Protein AF-A0AAD3NC15-F1 (afdb_monomer_lite)

Foldseek 3Di:
DVVVVVVVVVVVVVVVVPPDPPCPVPPPPVVVVVVVVVCVVPPDPDPVVVVVVLVVVLVVLLVVLVVVLVVCCVPVHDVSQVVDVVSVVSVVLSVLSVVLVVVVVVDDDPVNVVNVVSSVVSVLVVPVVSVVVVVVVVVVVVVVVVVVVVVVVVVVVVD

Sequence (159 aa):
MLHEADERRSHLEERKTGGEKEDWTGLGPQSGRLLGIVESEIRPAGPEELTNVLEICNIVFTSMFTLEMILKLTAFGFFEYLRNPYNIFDGIIVIISVCEIIGQADGGLSVLRTFRLLRVIKLVRFMPALRRQLVVLMKTMDNVATFCMLLMLFIFIFR

Secondary structure (DSSP, 8-state):
-HHHHHHHHHHHHHHHHTS----TTS--TTHHHHHHHHHHHS--S-HHHHHHHHHHHHHHHHHHHHHHHHHHHHHH-HHHHHH-HHHHHHHHHHHHHHHHHHHGGG---THHHHHHHHHHHHHHHHSHHHHHHHHHHHHHHHHHHHHHHHHHHHHHH--

pLDDT: mean 72.93, std 11.66, range [42.28, 95.62]

Radius of gyration: 31.78 Å; chains: 1; bounding box: 89×33×76 Å

Organism: Lates japonicus (NCBI:txid270547)

Structure (mmCIF, N/CA/C/O backbo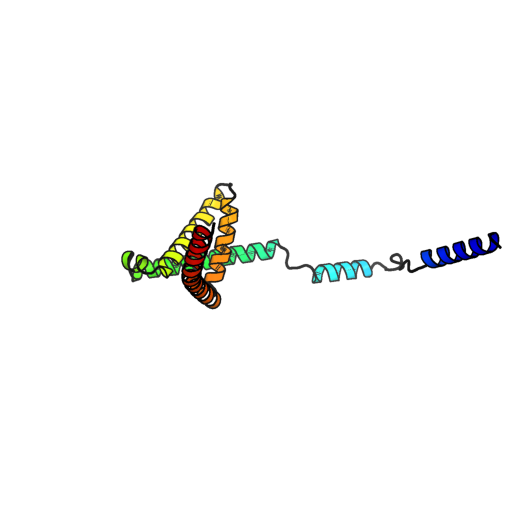ne):
data_AF-A0AAD3NC15-F1
#
_entry.id   AF-A0AAD3NC15-F1
#
loop_
_atom_site.group_PDB
_atom_site.id
_atom_site.type_symbol
_atom_site.label_atom_id
_atom_site.label_alt_id
_atom_site.label_comp_id
_atom_site.label_asym_id
_atom_site.label_entity_id
_atom_site.label_seq_id
_atom_site.pdbx_PDB_ins_code
_atom_site.Cartn_x
_atom_site.Cartn_y
_atom_site.Cartn_z
_atom_site.occupancy
_atom_site.B_iso_or_equiv
_atom_site.auth_seq_id
_atom_site.auth_comp_id
_atom_site.auth_asym_id
_atom_site.auth_atom_id
_atom_site.pdbx_PDB_model_num
ATOM 1 N N . MET A 1 1 ? 66.324 -2.811 -46.975 1.00 57.44 1 MET A N 1
ATOM 2 C CA . MET A 1 1 ? 65.797 -3.502 -45.774 1.00 57.44 1 MET A CA 1
ATOM 3 C C . MET A 1 1 ? 64.571 -2.814 -45.172 1.00 57.44 1 MET A C 1
ATOM 5 O O . MET A 1 1 ? 63.631 -3.525 -44.861 1.00 57.44 1 MET A O 1
ATOM 9 N N . LEU A 1 2 ? 64.512 -1.476 -45.057 1.00 57.31 2 LEU A N 1
ATOM 10 C CA . LEU A 1 2 ? 63.287 -0.776 -44.609 1.00 57.31 2 LEU A CA 1
ATOM 11 C C . LEU A 1 2 ? 62.156 -0.756 -45.657 1.00 57.31 2 LEU A C 1
ATOM 13 O O . LEU A 1 2 ? 60.992 -0.744 -45.286 1.00 57.31 2 LEU A O 1
ATOM 17 N N . HIS A 1 3 ? 62.492 -0.828 -46.948 1.00 57.44 3 HIS A N 1
ATOM 18 C CA . HIS A 1 3 ? 61.508 -0.821 -48.040 1.00 57.44 3 HIS A CA 1
ATOM 19 C C . HIS A 1 3 ? 60.729 -2.147 -48.179 1.00 57.44 3 HIS A C 1
ATOM 21 O O . HIS A 1 3 ? 59.593 -2.160 -48.623 1.00 57.44 3 HIS A O 1
ATOM 27 N N . GLU A 1 4 ? 61.316 -3.265 -47.742 1.00 65.50 4 GLU A N 1
ATOM 28 C CA . GLU A 1 4 ? 60.721 -4.608 -47.876 1.00 65.50 4 GLU A CA 1
ATOM 29 C C . GLU A 1 4 ? 59.841 -4.988 -46.669 1.00 65.50 4 GLU A C 1
ATOM 31 O O . GLU A 1 4 ? 59.011 -5.895 -46.729 1.00 65.50 4 GLU A O 1
ATOM 36 N N . ALA A 1 5 ? 60.011 -4.274 -45.551 1.00 63.84 5 ALA A N 1
ATOM 37 C CA . ALA A 1 5 ? 59.185 -4.424 -44.357 1.00 63.84 5 ALA A CA 1
ATOM 38 C C . ALA A 1 5 ? 57.847 -3.672 -44.474 1.00 63.84 5 ALA A C 1
ATOM 40 O O . ALA A 1 5 ? 56.866 -4.091 -43.860 1.00 63.84 5 ALA A O 1
ATOM 41 N N . ASP A 1 6 ? 57.808 -2.595 -45.261 1.00 63.91 6 ASP A N 1
ATOM 42 C CA . ASP A 1 6 ? 56.609 -1.783 -45.482 1.00 63.91 6 ASP A CA 1
ATOM 43 C C . ASP A 1 6 ? 55.634 -2.478 -46.447 1.00 63.91 6 ASP A C 1
ATOM 45 O O . ASP A 1 6 ? 54.442 -2.600 -46.174 1.00 63.91 6 ASP A O 1
ATOM 49 N N . GLU A 1 7 ? 56.177 -3.108 -47.490 1.00 67.75 7 GLU A N 1
ATOM 50 C CA . GLU A 1 7 ? 55.419 -3.895 -48.471 1.00 67.75 7 GLU A CA 1
ATOM 51 C C . GLU A 1 7 ? 54.797 -5.165 -47.857 1.00 67.75 7 GLU A C 1
ATOM 53 O O . GLU A 1 7 ? 53.693 -5.581 -48.200 1.00 67.75 7 GLU A O 1
ATOM 58 N N . ARG A 1 8 ? 55.443 -5.766 -46.848 1.00 64.62 8 ARG A N 1
ATOM 59 C CA . ARG A 1 8 ? 54.833 -6.868 -46.081 1.00 64.62 8 ARG A CA 1
ATOM 60 C C . ARG A 1 8 ? 53.752 -6.397 -45.108 1.00 64.62 8 ARG A C 1
ATOM 62 O O . ARG A 1 8 ? 52.877 -7.193 -44.767 1.00 64.62 8 ARG A O 1
ATOM 69 N N . ARG A 1 9 ? 53.797 -5.142 -44.643 1.00 61.25 9 ARG A N 1
ATOM 70 C CA . ARG A 1 9 ? 52.768 -4.571 -43.759 1.00 61.25 9 ARG A CA 1
ATOM 71 C C . ARG A 1 9 ? 51.504 -4.207 -44.528 1.00 61.25 9 ARG A C 1
ATOM 73 O O . ARG A 1 9 ? 50.426 -4.528 -44.035 1.00 61.25 9 ARG A O 1
ATOM 80 N N . SER A 1 10 ? 51.619 -3.666 -45.740 1.00 59.69 10 SER A N 1
ATOM 81 C CA . SER A 1 10 ? 50.461 -3.394 -46.603 1.00 59.69 10 SER A CA 1
ATOM 82 C C . SER A 1 10 ? 49.707 -4.679 -46.974 1.00 59.69 10 SER A C 1
ATOM 84 O O . SER A 1 10 ? 48.489 -4.740 -46.819 1.00 59.69 10 SER A O 1
ATOM 86 N N . HIS A 1 11 ? 50.415 -5.763 -47.304 1.00 57.34 11 HIS A N 1
ATOM 87 C CA . HIS A 1 11 ? 49.785 -7.065 -47.569 1.00 57.34 11 HIS A CA 1
ATOM 88 C C . HIS A 1 11 ? 49.155 -7.733 -46.330 1.00 57.34 11 HIS A C 1
ATOM 90 O O . HIS A 1 11 ? 48.251 -8.562 -46.457 1.00 57.34 11 HIS A O 1
ATOM 96 N N . LEU A 1 12 ? 49.601 -7.393 -45.116 1.00 60.78 12 LEU A N 1
ATOM 97 C CA . LEU A 1 12 ? 48.977 -7.858 -43.870 1.00 60.78 12 LEU A CA 1
ATOM 98 C C . LEU A 1 12 ? 47.740 -7.024 -43.496 1.00 60.78 12 LEU A C 1
ATOM 100 O O . LEU A 1 12 ? 46.799 -7.576 -42.919 1.00 60.78 12 LEU A O 1
ATOM 104 N N . GLU A 1 13 ? 47.702 -5.736 -43.849 1.00 58.38 13 GLU A N 1
ATOM 105 C CA . GLU A 1 13 ? 46.509 -4.892 -43.697 1.00 58.38 13 GLU A CA 1
ATOM 106 C C . GLU A 1 13 ? 45.416 -5.228 -44.719 1.00 58.38 13 GLU A C 1
ATOM 108 O O . GLU A 1 13 ? 44.239 -5.261 -44.354 1.00 58.38 13 GLU A O 1
ATOM 113 N N . GLU A 1 14 ? 45.779 -5.607 -45.948 1.00 57.09 14 GLU A N 1
ATOM 114 C CA . GLU A 1 14 ? 44.834 -6.150 -46.937 1.00 57.09 14 GLU A CA 1
ATOM 115 C C . GLU A 1 14 ? 44.214 -7.475 -46.470 1.00 57.09 14 GLU A C 1
ATOM 117 O O . GLU A 1 14 ? 43.018 -7.711 -46.641 1.00 57.09 14 GLU A O 1
ATOM 122 N N . ARG A 1 15 ? 44.988 -8.329 -45.787 1.00 55.84 15 ARG A N 1
ATOM 123 C CA . ARG A 1 15 ? 44.460 -9.577 -45.209 1.00 55.84 15 ARG A CA 1
ATOM 124 C C . ARG A 1 15 ? 43.590 -9.364 -43.970 1.00 55.84 15 ARG A C 1
ATOM 126 O O . ARG A 1 15 ? 42.721 -10.191 -43.717 1.00 55.84 15 ARG A O 1
ATOM 133 N N . LYS A 1 16 ? 43.776 -8.273 -43.215 1.00 54.41 16 LYS A N 1
ATOM 134 C CA . LYS A 1 16 ? 42.899 -7.909 -42.083 1.00 54.41 16 LYS A CA 1
ATOM 135 C C . LYS A 1 16 ? 41.619 -7.192 -42.515 1.00 54.41 16 LYS A C 1
ATOM 137 O O . LYS A 1 16 ? 40.594 -7.384 -41.876 1.00 54.41 16 LYS A O 1
ATOM 142 N N . THR A 1 17 ? 41.651 -6.415 -43.595 1.00 53.16 17 THR A N 1
ATOM 143 C CA . THR A 1 17 ? 40.451 -5.777 -44.177 1.00 53.16 17 THR A CA 1
ATOM 144 C C . THR A 1 17 ? 39.646 -6.713 -45.084 1.00 53.16 17 THR A C 1
ATOM 146 O O . THR A 1 17 ? 38.465 -6.459 -45.324 1.00 53.16 17 THR A O 1
ATOM 149 N N . GLY A 1 18 ? 40.255 -7.813 -45.537 1.00 42.28 18 GLY A N 1
ATOM 150 C CA . GLY A 1 18 ? 39.593 -8.961 -46.164 1.00 42.28 18 GLY A CA 1
ATOM 151 C C . GLY A 1 18 ? 39.061 -10.009 -45.177 1.00 42.28 18 GLY A C 1
ATOM 152 O O . GLY A 1 18 ? 38.521 -11.024 -45.610 1.00 42.28 18 GLY A O 1
ATOM 153 N N . GLY A 1 19 ? 39.206 -9.780 -43.867 1.00 48.03 19 GLY A N 1
ATOM 154 C CA . GLY A 1 19 ? 38.532 -10.566 -42.843 1.00 48.03 19 GLY A CA 1
ATOM 155 C C . GLY A 1 19 ? 37.041 -10.259 -42.864 1.00 48.03 19 GLY A C 1
ATOM 156 O O . GLY A 1 19 ? 36.630 -9.175 -42.465 1.00 48.03 19 GLY A O 1
ATOM 157 N N . GLU A 1 20 ? 36.260 -11.220 -43.344 1.00 54.41 20 GLU A N 1
ATOM 158 C CA . GLU A 1 20 ? 34.870 -11.397 -42.927 1.00 54.41 20 GLU A CA 1
ATOM 159 C C . GLU A 1 20 ? 33.985 -10.157 -43.113 1.00 54.41 20 GLU A C 1
ATOM 161 O O . GLU A 1 20 ? 33.246 -9.730 -42.228 1.00 54.41 20 GLU A O 1
ATOM 166 N N . LYS A 1 21 ? 33.997 -9.593 -44.324 1.00 48.16 21 LYS A N 1
ATOM 167 C CA . LYS A 1 21 ? 32.775 -8.959 -44.820 1.00 48.16 21 LYS A CA 1
ATOM 168 C C . LYS A 1 21 ? 31.808 -10.088 -45.137 1.00 48.16 21 LYS A C 1
ATOM 170 O O . LYS A 1 21 ? 31.731 -10.524 -46.283 1.00 48.16 21 LYS A O 1
ATOM 175 N N . GLU A 1 22 ? 31.152 -10.605 -44.099 1.00 58.62 22 GLU A N 1
ATOM 176 C CA . GLU A 1 22 ? 29.960 -11.423 -44.263 1.00 58.62 22 GLU A CA 1
ATOM 177 C C . GLU A 1 22 ? 29.044 -10.678 -45.225 1.00 58.62 22 GLU A C 1
ATOM 179 O O . GLU A 1 22 ? 28.618 -9.542 -44.995 1.00 58.62 22 GLU A O 1
ATOM 184 N N . ASP A 1 23 ? 28.878 -11.292 -46.384 1.00 51.38 23 ASP A N 1
ATOM 185 C CA . ASP A 1 23 ? 28.093 -10.791 -47.483 1.00 51.38 23 ASP A CA 1
ATOM 186 C C . ASP A 1 23 ? 26.612 -10.782 -47.078 1.00 51.38 23 ASP A C 1
ATOM 188 O O . ASP A 1 23 ? 25.860 -11.722 -47.320 1.00 51.38 23 ASP A O 1
ATOM 192 N N . TRP A 1 24 ? 26.178 -9.687 -46.451 1.00 50.09 24 TRP A N 1
ATOM 193 C CA . TRP A 1 24 ? 24.763 -9.406 -46.201 1.00 50.09 24 TRP A CA 1
ATOM 194 C C . TRP A 1 24 ? 24.014 -9.006 -47.484 1.00 50.09 24 TRP A C 1
ATOM 196 O O . TRP A 1 24 ? 22.803 -8.796 -47.440 1.00 50.09 24 TRP A O 1
ATOM 206 N N . THR A 1 25 ? 24.699 -8.898 -48.632 1.00 56.84 25 THR A N 1
ATOM 207 C CA . THR A 1 25 ? 24.100 -8.483 -49.911 1.00 56.84 25 THR A CA 1
ATOM 208 C C . THR A 1 25 ? 23.581 -9.655 -50.752 1.00 56.84 25 THR A C 1
ATOM 210 O O . THR A 1 25 ? 22.773 -9.439 -51.656 1.00 56.84 25 THR A O 1
ATOM 213 N N . GLY A 1 26 ? 23.949 -10.896 -50.403 1.00 51.09 26 GLY A N 1
ATOM 214 C CA . GLY A 1 26 ? 23.461 -12.143 -51.015 1.00 51.09 26 GLY A CA 1
ATOM 215 C C . GLY A 1 26 ? 22.258 -12.805 -50.324 1.00 51.09 26 GLY A C 1
ATOM 216 O O . GLY A 1 26 ? 21.719 -13.801 -50.814 1.00 51.09 26 GLY A O 1
ATOM 217 N N . LEU A 1 27 ? 21.790 -12.269 -49.197 1.00 59.25 27 LEU A N 1
ATOM 218 C CA . LEU A 1 27 ? 20.618 -12.781 -48.488 1.00 59.25 27 LEU A CA 1
ATOM 219 C C . LEU A 1 27 ? 19.351 -12.297 -49.202 1.00 59.25 27 LEU A C 1
ATOM 221 O O . LEU A 1 27 ? 18.837 -11.211 -48.944 1.00 59.25 27 LEU A O 1
ATOM 225 N N . GLY A 1 28 ? 18.869 -13.106 -50.148 1.00 62.94 28 GLY A N 1
ATOM 226 C CA . GLY A 1 28 ? 17.664 -12.824 -50.926 1.00 62.94 28 GLY A CA 1
ATOM 227 C C . GLY A 1 28 ? 16.425 -12.516 -50.061 1.00 62.94 28 GLY A C 1
ATOM 228 O O . GLY A 1 28 ? 16.449 -12.679 -48.840 1.00 62.94 28 GLY A O 1
ATOM 229 N N . PRO A 1 29 ? 15.284 -12.146 -50.677 1.00 63.84 29 PRO A N 1
ATOM 230 C CA . PRO A 1 29 ? 14.037 -11.711 -50.012 1.00 63.84 29 PRO A CA 1
ATOM 231 C C . PRO A 1 29 ? 13.385 -12.731 -49.047 1.00 63.84 29 PRO A C 1
ATOM 233 O O . PRO A 1 29 ? 12.252 -12.546 -48.594 1.00 63.84 29 PRO A O 1
ATOM 236 N N . GLN A 1 30 ? 14.071 -13.833 -48.752 1.00 64.62 30 GLN A N 1
ATOM 237 C CA . GLN A 1 30 ? 13.749 -14.806 -47.720 1.00 64.62 30 GLN A CA 1
ATOM 238 C C . GLN A 1 30 ? 14.339 -14.426 -46.356 1.00 64.62 30 GLN A C 1
ATOM 240 O O . GLN A 1 30 ? 13.661 -14.624 -45.358 1.00 64.62 30 GLN A O 1
ATOM 245 N N . SER A 1 31 ? 15.516 -13.801 -46.274 1.00 62.66 31 SER A N 1
ATOM 246 C CA . SER A 1 31 ? 16.164 -13.514 -44.981 1.00 62.66 31 SER A CA 1
ATOM 247 C C . SER A 1 31 ? 15.486 -12.387 -44.207 1.00 62.66 31 SER A C 1
ATOM 249 O O . SER A 1 31 ? 15.302 -12.508 -43.003 1.00 62.66 31 SER A O 1
ATOM 251 N N . GLY A 1 32 ? 14.993 -11.349 -44.892 1.00 64.31 32 GLY A N 1
ATOM 252 C CA . GLY A 1 32 ? 14.109 -10.347 -44.276 1.00 64.31 32 GLY A CA 1
ATOM 253 C C . GLY A 1 32 ? 12.754 -10.926 -43.844 1.00 64.31 32 GLY A C 1
ATOM 254 O O . GLY A 1 32 ? 12.140 -10.445 -42.898 1.00 64.31 32 GLY A O 1
ATOM 255 N N . ARG A 1 33 ? 12.309 -12.008 -44.497 1.00 69.38 33 ARG A N 1
ATOM 256 C CA . ARG A 1 33 ? 11.082 -12.737 -44.150 1.00 69.38 33 ARG A CA 1
ATOM 257 C C . ARG A 1 33 ? 11.293 -13.633 -42.933 1.00 69.38 33 ARG A C 1
ATOM 259 O O . ARG A 1 33 ? 10.434 -13.668 -42.067 1.00 69.38 33 ARG A O 1
ATOM 266 N N . LEU A 1 34 ? 12.441 -14.306 -42.847 1.00 71.06 34 LEU A N 1
ATOM 267 C CA . LEU A 1 34 ? 12.841 -15.096 -41.684 1.00 71.06 34 LEU A CA 1
ATOM 268 C C . LEU A 1 34 ? 13.106 -14.200 -40.475 1.00 71.06 34 LEU A C 1
ATOM 270 O O . LEU A 1 34 ? 12.622 -14.520 -39.400 1.00 71.06 34 LEU A O 1
ATOM 274 N N . LEU A 1 35 ? 13.762 -13.048 -40.653 1.00 69.69 35 LEU A N 1
ATOM 275 C CA . LEU A 1 35 ? 13.882 -12.033 -39.604 1.00 69.69 35 LEU A CA 1
ATOM 276 C C . LEU A 1 35 ? 12.505 -11.530 -39.161 1.00 69.69 35 LEU A C 1
ATOM 278 O O . LEU A 1 35 ? 12.254 -11.502 -37.970 1.00 69.69 35 LEU A O 1
ATOM 282 N N . GLY A 1 36 ? 11.577 -11.238 -40.079 1.00 66.25 36 GLY A N 1
ATOM 283 C CA . GLY A 1 36 ? 10.207 -10.846 -39.720 1.00 66.25 36 GLY A CA 1
ATOM 284 C C . GLY A 1 36 ? 9.396 -11.942 -39.012 1.00 66.25 36 GLY A C 1
ATOM 285 O O . GLY A 1 36 ? 8.616 -11.637 -38.115 1.00 66.25 36 GLY A O 1
ATOM 286 N N . ILE A 1 37 ? 9.591 -13.215 -39.377 1.00 68.81 37 ILE A N 1
ATOM 287 C CA . ILE A 1 37 ? 8.940 -14.366 -38.727 1.00 68.81 37 ILE A CA 1
ATOM 288 C C . ILE A 1 37 ? 9.526 -14.588 -37.326 1.00 68.81 37 ILE A C 1
ATOM 290 O O . ILE A 1 37 ? 8.770 -14.736 -36.370 1.00 68.81 37 ILE A O 1
ATOM 294 N N . VAL A 1 38 ? 10.852 -14.530 -37.184 1.00 68.50 38 VAL A N 1
ATOM 295 C CA . VAL A 1 38 ? 11.549 -14.632 -35.893 1.00 68.50 38 VAL A CA 1
ATOM 296 C C . VAL A 1 38 ? 11.207 -13.439 -34.991 1.00 68.50 38 VAL A C 1
ATOM 298 O O . VAL A 1 38 ? 10.930 -13.640 -33.815 1.00 68.50 38 VAL A O 1
ATOM 301 N N . GLU A 1 39 ? 11.113 -12.223 -35.536 1.00 67.12 39 GLU A N 1
ATOM 302 C CA . GLU A 1 39 ? 10.653 -11.017 -34.828 1.00 67.12 39 GLU A CA 1
ATOM 303 C C . GLU A 1 39 ? 9.190 -11.153 -34.379 1.00 67.12 39 GLU A C 1
ATOM 305 O O . GLU A 1 39 ? 8.837 -10.709 -33.293 1.00 67.12 39 GLU A O 1
ATOM 310 N N . SER A 1 40 ? 8.329 -11.798 -35.177 1.00 60.75 40 SER A N 1
ATOM 311 C CA . SER A 1 40 ? 6.923 -12.026 -34.817 1.00 60.75 40 SER A CA 1
ATOM 312 C C . SER A 1 40 ? 6.718 -13.125 -33.768 1.00 60.75 40 SER A C 1
ATOM 314 O O . SER A 1 40 ? 5.789 -13.011 -32.973 1.00 60.75 40 SER A O 1
ATOM 316 N N . GLU A 1 41 ? 7.590 -14.138 -33.734 1.00 65.44 41 GLU A N 1
ATOM 317 C CA . GLU A 1 41 ? 7.591 -15.234 -32.748 1.00 65.44 41 GLU A CA 1
ATOM 318 C C . GLU A 1 41 ? 8.245 -14.801 -31.419 1.00 65.44 41 GLU A C 1
ATOM 320 O O . GLU A 1 41 ? 7.804 -15.188 -30.341 1.00 65.44 41 GLU A O 1
ATOM 325 N N . ILE A 1 42 ? 9.268 -13.938 -31.478 1.00 64.00 42 ILE A N 1
ATOM 326 C CA . ILE A 1 42 ? 9.940 -13.346 -30.306 1.00 64.00 42 ILE A CA 1
ATOM 327 C C . ILE A 1 42 ? 9.216 -12.083 -29.823 1.00 64.00 42 ILE A C 1
ATOM 329 O O . ILE A 1 42 ? 9.605 -11.506 -28.812 1.00 64.00 42 ILE A O 1
ATOM 333 N N . ARG A 1 43 ? 8.139 -11.640 -30.481 1.00 55.47 43 ARG A N 1
ATOM 334 C CA . ARG A 1 43 ? 7.352 -10.506 -29.997 1.00 55.47 43 ARG A CA 1
ATOM 335 C C . ARG A 1 43 ? 6.654 -10.935 -28.702 1.00 55.47 43 ARG A C 1
ATOM 337 O O . ARG A 1 43 ? 5.687 -11.697 -28.777 1.00 55.47 43 ARG A O 1
ATOM 344 N N . PRO A 1 44 ? 7.094 -10.471 -27.511 1.00 61.22 44 PRO A N 1
ATOM 345 C CA . PRO A 1 44 ? 6.315 -10.709 -26.307 1.00 61.22 44 PRO A CA 1
ATOM 346 C C . PRO A 1 44 ? 4.915 -10.152 -26.566 1.00 61.22 44 PRO A C 1
ATOM 348 O O . PRO A 1 44 ? 4.784 -9.130 -27.251 1.00 61.22 44 PRO A O 1
ATOM 351 N N . ALA A 1 45 ? 3.878 -10.834 -26.065 1.00 62.03 45 ALA A N 1
ATOM 352 C CA . ALA A 1 45 ? 2.514 -10.312 -26.080 1.00 62.03 45 ALA A CA 1
ATOM 353 C C . ALA A 1 45 ? 2.573 -8.811 -25.762 1.00 62.03 45 ALA A C 1
ATOM 355 O O . ALA A 1 45 ? 3.195 -8.425 -24.768 1.00 62.03 45 ALA A O 1
ATOM 356 N N . GLY A 1 46 ? 2.070 -7.981 -26.682 1.00 61.84 46 GLY A N 1
ATOM 357 C CA . GLY A 1 46 ? 2.341 -6.547 -26.662 1.00 61.84 46 GLY A CA 1
ATOM 358 C C . GLY A 1 46 ? 2.042 -5.945 -25.284 1.00 61.84 46 GLY A C 1
ATOM 359 O O . GLY A 1 46 ? 1.121 -6.415 -24.610 1.00 61.84 46 GLY A O 1
ATOM 360 N N . PRO A 1 47 ? 2.790 -4.916 -24.846 1.00 62.91 47 PRO A N 1
ATOM 361 C CA . PRO A 1 47 ? 2.638 -4.331 -23.512 1.00 62.91 47 PRO A CA 1
ATOM 362 C C . PRO A 1 47 ? 1.191 -3.926 -23.185 1.00 62.91 47 PRO A C 1
ATOM 364 O O . PRO A 1 47 ? 0.812 -3.952 -22.019 1.00 62.91 47 PRO A O 1
ATOM 367 N N . GLU A 1 48 ? 0.380 -3.632 -24.204 1.00 66.38 48 GLU A N 1
ATOM 368 C CA . GLU A 1 48 ? -1.033 -3.252 -24.099 1.00 66.38 48 GLU A CA 1
ATOM 369 C C . GLU A 1 48 ? -1.960 -4.410 -23.671 1.00 66.38 48 GLU A C 1
ATOM 371 O O . GLU A 1 48 ? -2.870 -4.217 -22.862 1.00 66.38 48 GLU A O 1
ATOM 376 N N . GLU A 1 49 ? -1.695 -5.637 -24.129 1.00 68.31 49 GLU A N 1
ATOM 377 C CA . GLU A 1 49 ? -2.491 -6.822 -23.772 1.00 68.31 49 GLU A CA 1
ATOM 378 C C . GLU A 1 49 ? -2.266 -7.210 -22.308 1.00 68.31 49 GLU A C 1
ATOM 380 O O . GLU A 1 49 ? -3.208 -7.466 -21.555 1.00 68.31 49 GLU A O 1
ATOM 385 N N . LEU A 1 50 ? -1.004 -7.183 -21.866 1.00 72.31 50 LEU A N 1
ATOM 386 C CA . LEU A 1 50 ? -0.656 -7.494 -20.483 1.00 72.31 50 LEU A CA 1
ATOM 387 C C . LEU A 1 50 ? -1.263 -6.474 -19.513 1.00 72.31 50 LEU A C 1
ATOM 389 O O . LEU A 1 50 ? -1.759 -6.862 -18.456 1.00 72.31 50 LEU A O 1
ATOM 393 N N . THR A 1 51 ? -1.258 -5.183 -19.862 1.00 73.12 51 THR A N 1
ATOM 394 C CA . THR A 1 51 ? -1.855 -4.140 -19.017 1.00 73.12 51 THR A CA 1
ATOM 395 C C . THR A 1 51 ? -3.363 -4.293 -18.878 1.00 73.12 51 THR A C 1
ATOM 397 O O . THR A 1 51 ? -3.869 -4.190 -17.759 1.00 73.12 51 THR A O 1
ATOM 400 N N . ASN A 1 52 ? -4.064 -4.619 -19.967 1.00 76.44 52 ASN A N 1
ATOM 401 C CA . ASN A 1 52 ? -5.515 -4.809 -19.955 1.00 76.44 52 ASN A CA 1
ATOM 402 C C . ASN A 1 52 ? -5.919 -6.007 -19.092 1.00 76.44 52 ASN A C 1
ATOM 404 O O . ASN A 1 52 ? -6.805 -5.900 -18.242 1.00 76.44 52 ASN A O 1
ATOM 408 N N . VAL A 1 53 ? -5.228 -7.140 -19.244 1.00 74.94 53 VAL A N 1
ATOM 409 C CA . VAL A 1 53 ? -5.485 -8.332 -18.423 1.00 74.94 53 VAL A CA 1
ATOM 410 C C . VAL A 1 53 ? -5.246 -8.031 -16.942 1.00 74.94 53 VAL A C 1
ATOM 412 O O . VAL A 1 53 ? -6.044 -8.434 -16.093 1.00 74.94 53 VAL A O 1
ATOM 415 N N . LEU A 1 54 ? -4.192 -7.281 -16.612 1.00 74.50 54 LEU A N 1
ATOM 416 C CA . LEU A 1 54 ? -3.869 -6.929 -15.230 1.00 74.50 54 LEU A CA 1
ATOM 417 C C . LEU A 1 54 ? -4.924 -6.005 -14.606 1.00 74.50 54 LEU A C 1
ATOM 419 O O . LEU A 1 54 ? -5.264 -6.157 -13.432 1.00 74.50 54 LEU A O 1
ATOM 423 N N . GLU A 1 55 ? -5.452 -5.055 -15.374 1.00 75.69 55 GLU A N 1
ATOM 424 C CA . GLU A 1 55 ? -6.513 -4.151 -14.933 1.00 75.69 55 GLU A CA 1
ATOM 425 C C . GLU A 1 55 ? -7.821 -4.898 -14.656 1.00 75.69 55 GLU A C 1
ATOM 427 O O . GLU A 1 55 ? -8.383 -4.769 -13.566 1.00 75.69 55 GLU A O 1
ATOM 432 N N . ILE A 1 56 ? -8.239 -5.766 -15.578 1.00 79.50 56 ILE A N 1
ATOM 433 C CA . ILE A 1 56 ? -9.431 -6.608 -15.417 1.00 79.50 56 ILE A CA 1
ATOM 434 C C . ILE A 1 56 ? -9.291 -7.502 -14.179 1.00 79.50 56 ILE A C 1
ATOM 436 O O . ILE A 1 56 ? -10.195 -7.548 -13.341 1.00 79.50 56 ILE A O 1
ATOM 440 N N . CYS A 1 57 ? -8.138 -8.157 -14.002 1.00 77.50 57 CYS A N 1
ATOM 441 C CA . CYS A 1 57 ? -7.858 -8.966 -12.814 1.00 77.50 57 CYS A CA 1
ATOM 442 C C . CYS A 1 57 ? -7.985 -8.145 -11.525 1.00 77.50 57 CYS A C 1
ATOM 444 O O . CYS A 1 57 ? -8.607 -8.591 -10.563 1.00 77.50 57 CYS A O 1
ATOM 446 N N . ASN A 1 58 ? -7.435 -6.928 -11.494 1.00 75.50 58 ASN A N 1
ATOM 447 C CA . ASN A 1 58 ? -7.501 -6.061 -10.318 1.00 75.50 58 ASN A CA 1
ATOM 448 C C . ASN A 1 58 ? -8.937 -5.669 -9.955 1.00 75.50 58 ASN A C 1
ATOM 450 O O . ASN A 1 58 ? -9.268 -5.634 -8.766 1.00 75.50 58 ASN A O 1
ATOM 454 N N . ILE A 1 59 ? -9.787 -5.399 -10.947 1.00 79.38 59 ILE A N 1
ATOM 455 C CA . ILE A 1 59 ? -11.206 -5.088 -10.736 1.00 79.38 59 ILE A CA 1
ATOM 456 C C . ILE A 1 59 ? -11.933 -6.307 -10.160 1.00 79.38 59 ILE A C 1
ATOM 458 O O . ILE A 1 59 ? -12.631 -6.179 -9.154 1.00 79.38 59 ILE A O 1
ATOM 462 N N . VAL A 1 60 ? -11.713 -7.495 -10.730 1.00 81.19 60 VAL A N 1
ATOM 463 C CA . VAL A 1 60 ? -12.320 -8.755 -10.265 1.00 81.19 60 VAL A CA 1
ATOM 464 C C . VAL A 1 60 ? -11.864 -9.118 -8.850 1.00 81.19 60 VAL A C 1
ATOM 466 O O . VAL A 1 60 ? -12.675 -9.491 -8.004 1.00 81.19 60 VAL A O 1
ATOM 469 N N . PHE A 1 61 ? -10.574 -8.975 -8.544 1.00 73.88 61 PHE A N 1
ATOM 470 C CA . PHE A 1 61 ? -10.078 -9.208 -7.188 1.00 73.88 61 PHE A CA 1
ATOM 471 C C . PHE A 1 61 ? -10.649 -8.190 -6.206 1.00 73.88 61 PHE A C 1
ATOM 473 O O . PHE A 1 61 ? -11.087 -8.563 -5.120 1.00 73.88 61 PHE A O 1
ATOM 480 N N . THR A 1 62 ? -10.683 -6.911 -6.585 1.00 73.19 62 THR A N 1
ATOM 481 C CA . THR A 1 62 ? -11.260 -5.859 -5.744 1.00 73.19 62 THR A CA 1
ATOM 482 C C . THR A 1 62 ? -12.727 -6.149 -5.449 1.00 73.19 62 THR A C 1
ATOM 484 O O . THR A 1 62 ? -13.122 -6.048 -4.290 1.00 73.19 62 THR A O 1
ATOM 487 N N . SER A 1 63 ? -13.526 -6.557 -6.437 1.00 78.44 63 SER A N 1
ATOM 488 C CA . SER A 1 63 ? -14.946 -6.857 -6.234 1.00 78.44 63 SER A CA 1
ATOM 489 C C . SER A 1 63 ? -15.163 -8.084 -5.344 1.00 78.44 63 SER A C 1
ATOM 491 O O . SER A 1 63 ? -15.968 -8.010 -4.418 1.00 78.44 63 SER A O 1
ATOM 493 N N . MET A 1 64 ? -14.393 -9.161 -5.531 1.00 78.88 64 MET A N 1
ATOM 494 C CA . MET A 1 64 ? -14.422 -10.352 -4.668 1.00 78.88 64 MET A CA 1
ATOM 495 C C . MET A 1 64 ? -14.080 -10.026 -3.209 1.00 78.88 64 MET A C 1
ATOM 497 O O . MET A 1 64 ? -14.843 -10.377 -2.311 1.00 78.88 64 MET A O 1
ATOM 501 N N . PHE A 1 65 ? -12.981 -9.302 -2.963 1.00 68.06 65 PHE A N 1
ATOM 502 C CA . PHE A 1 65 ? -12.593 -8.892 -1.606 1.00 68.06 65 PHE A CA 1
ATOM 503 C C . PHE A 1 65 ? -13.596 -7.920 -0.984 1.00 68.06 65 PHE A C 1
ATOM 505 O O . PHE A 1 65 ? -13.870 -7.994 0.211 1.00 68.06 65 PHE A O 1
ATOM 512 N N . THR A 1 66 ? -14.173 -7.025 -1.787 1.00 74.94 66 THR A N 1
ATOM 513 C CA . THR A 1 66 ? -15.225 -6.110 -1.327 1.00 74.94 66 THR A CA 1
ATOM 514 C C . THR A 1 66 ? -16.461 -6.890 -0.896 1.00 74.94 66 THR A C 1
ATOM 516 O O . THR A 1 66 ? -17.005 -6.630 0.173 1.00 74.94 66 THR A O 1
ATOM 519 N N . LEU A 1 67 ? -16.878 -7.885 -1.681 1.00 80.88 67 LEU A N 1
ATOM 520 C CA . LEU A 1 67 ? -18.021 -8.733 -1.359 1.00 80.88 67 LEU A CA 1
ATOM 521 C C . LEU A 1 67 ? -17.750 -9.567 -0.099 1.00 80.88 67 LEU A C 1
ATOM 523 O O . LEU A 1 67 ? -18.589 -9.602 0.800 1.00 80.88 67 LEU A O 1
ATOM 527 N N . GLU A 1 68 ? -16.563 -10.164 0.025 1.00 77.88 68 GLU A N 1
ATOM 528 C CA . GLU A 1 68 ? -16.142 -10.885 1.233 1.00 77.88 68 GLU A CA 1
ATOM 529 C C . GLU A 1 68 ? -16.133 -9.973 2.476 1.00 77.88 68 GLU A C 1
ATOM 531 O O . GLU A 1 68 ? -16.586 -10.379 3.549 1.00 77.88 68 GLU A O 1
ATOM 536 N N . MET A 1 69 ? -15.666 -8.728 2.336 1.00 71.06 69 MET A N 1
ATOM 537 C CA . MET A 1 69 ? -15.657 -7.728 3.407 1.00 71.06 69 MET A CA 1
ATOM 538 C C . MET A 1 69 ? -17.076 -7.327 3.819 1.00 71.06 69 MET A C 1
ATOM 540 O O . MET A 1 69 ? -17.375 -7.334 5.011 1.00 71.06 69 MET A O 1
ATOM 544 N N . ILE A 1 70 ? -17.967 -7.061 2.858 1.00 78.38 70 ILE A N 1
ATOM 545 C CA . ILE A 1 70 ? -19.381 -6.750 3.118 1.00 78.38 70 ILE A CA 1
ATOM 546 C C . ILE A 1 70 ? -20.054 -7.916 3.848 1.00 78.38 70 ILE A C 1
ATOM 548 O O . ILE A 1 70 ? -20.680 -7.700 4.886 1.00 78.38 70 ILE A O 1
ATOM 552 N N . LEU A 1 71 ? -19.868 -9.154 3.376 1.00 79.69 71 LEU A N 1
ATOM 553 C CA . LEU A 1 71 ? -20.419 -10.342 4.033 1.00 79.69 71 LEU A CA 1
ATOM 554 C C . LEU A 1 71 ? -19.925 -10.461 5.479 1.00 79.69 71 LEU A C 1
ATOM 556 O O . LEU A 1 71 ? -20.738 -10.600 6.392 1.00 79.69 71 LEU A O 1
ATOM 560 N N . LYS A 1 72 ? -18.616 -10.327 5.726 1.00 70.31 72 LYS A N 1
ATOM 561 C CA . LYS A 1 72 ? -18.050 -10.370 7.087 1.00 70.31 72 LYS A CA 1
ATOM 562 C C . LYS A 1 72 ? -18.569 -9.248 7.979 1.00 70.31 72 LYS A C 1
ATOM 564 O O . LYS A 1 72 ? -18.833 -9.489 9.155 1.00 70.31 72 LYS A O 1
ATOM 569 N N . LEU A 1 73 ? -18.722 -8.044 7.435 1.00 74.25 73 LEU A N 1
ATOM 570 C CA . LEU A 1 73 ? -19.198 -6.878 8.173 1.00 74.25 73 LEU A CA 1
ATOM 571 C C . LEU A 1 73 ? -20.674 -7.034 8.564 1.00 74.25 73 LEU A C 1
ATOM 573 O O . LEU A 1 73 ? -21.036 -6.712 9.694 1.00 74.25 73 LEU A O 1
ATOM 577 N N . THR A 1 74 ? -21.495 -7.611 7.680 1.00 75.25 74 THR A N 1
ATOM 578 C CA . THR A 1 74 ? -22.898 -7.949 7.979 1.00 75.25 74 THR A CA 1
ATOM 579 C C . THR A 1 74 ? -23.054 -9.148 8.920 1.00 75.25 74 THR A C 1
ATOM 581 O O . THR A 1 74 ? -23.994 -9.165 9.707 1.00 75.25 74 THR A O 1
ATOM 584 N N . ALA A 1 75 ? -22.137 -10.125 8.886 1.00 74.56 75 ALA A N 1
ATOM 585 C CA . ALA A 1 75 ? -22.234 -11.355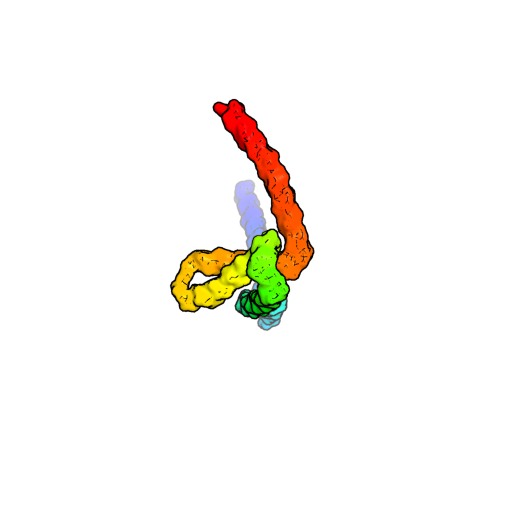 9.678 1.00 74.56 75 ALA A CA 1
ATOM 586 C C . ALA A 1 75 ? -21.682 -11.231 11.111 1.00 74.56 75 ALA A C 1
ATOM 588 O O . ALA A 1 75 ? -22.272 -11.781 12.036 1.00 74.56 75 ALA A O 1
ATOM 589 N N . PHE A 1 76 ? -20.559 -10.529 11.314 1.00 66.44 76 PHE A N 1
ATOM 590 C CA . PHE A 1 76 ? -19.894 -10.416 12.626 1.00 66.44 76 PHE A CA 1
ATOM 591 C C . PHE A 1 76 ? -20.135 -9.071 13.334 1.00 66.44 76 PHE A C 1
ATOM 593 O O . PHE A 1 76 ? -19.897 -8.959 14.535 1.00 66.44 76 PHE A O 1
ATOM 600 N N . GLY A 1 77 ? -20.615 -8.050 12.617 1.00 69.75 77 GLY A N 1
ATOM 601 C CA . GLY A 1 77 ? -20.788 -6.695 13.143 1.00 69.75 77 GLY A CA 1
ATOM 602 C C . GLY A 1 77 ? -19.489 -5.873 13.187 1.00 69.75 77 GLY A C 1
ATOM 603 O O . GLY A 1 77 ? -18.374 -6.398 13.218 1.00 69.75 77 GLY A O 1
ATOM 604 N N . PHE A 1 78 ? -19.634 -4.543 13.191 1.00 66.00 78 PHE A N 1
ATOM 605 C CA . PHE A 1 78 ? -18.526 -3.581 13.056 1.00 66.00 78 PHE A CA 1
ATOM 606 C C . PHE A 1 78 ? -17.478 -3.682 14.181 1.00 66.00 78 PHE A C 1
ATOM 608 O O . PHE A 1 78 ? -16.280 -3.581 13.927 1.00 66.00 78 PHE A O 1
ATOM 615 N N . PHE A 1 79 ? -17.908 -3.938 15.421 1.00 67.62 79 PHE A N 1
ATOM 616 C CA . PHE A 1 79 ? -17.012 -4.013 16.583 1.00 67.62 79 PHE A CA 1
ATOM 617 C C . PHE A 1 79 ? -16.123 -5.262 16.590 1.00 67.62 79 PHE A C 1
ATOM 619 O O . PHE A 1 79 ? -14.934 -5.170 16.891 1.00 67.62 79 PHE A O 1
ATOM 626 N N . GLU A 1 80 ? -16.667 -6.419 16.216 1.00 70.19 80 GLU A N 1
ATOM 627 C CA . GLU A 1 80 ? -15.907 -7.672 16.162 1.00 70.19 80 GLU A CA 1
ATOM 628 C C . GLU A 1 80 ? -14.923 -7.665 14.978 1.00 70.19 80 GLU A C 1
ATOM 630 O O . GLU A 1 80 ? -13.799 -8.162 15.076 1.00 70.19 80 GLU A O 1
ATOM 635 N N . TYR A 1 81 ? -15.300 -7.000 13.880 1.00 66.81 81 TYR A N 1
ATOM 636 C CA . TYR A 1 81 ? -14.428 -6.775 12.728 1.00 66.81 81 TYR A CA 1
ATOM 637 C C . TYR A 1 81 ? -13.194 -5.929 13.083 1.00 66.81 81 TYR A C 1
ATOM 639 O O . TYR A 1 81 ? -12.079 -6.263 12.677 1.00 66.81 81 TYR A O 1
ATOM 647 N N . LEU A 1 82 ? -13.376 -4.875 13.887 1.00 63.47 82 LEU A N 1
ATOM 648 C CA . LEU A 1 82 ? -12.302 -3.989 14.350 1.00 63.47 82 LEU A CA 1
ATOM 649 C C . LEU A 1 82 ? -11.396 -4.614 15.423 1.00 63.47 82 LEU A C 1
ATOM 651 O O . LEU A 1 82 ? -10.320 -4.089 15.693 1.00 63.47 82 LEU A O 1
ATOM 655 N N . ARG A 1 83 ? -11.780 -5.740 16.031 1.00 72.50 83 ARG A N 1
ATOM 656 C CA . ARG A 1 83 ? -10.927 -6.434 17.008 1.00 72.50 83 ARG A CA 1
ATOM 657 C C . ARG A 1 83 ? -9.799 -7.222 16.342 1.00 72.50 83 ARG A C 1
ATOM 659 O O . ARG A 1 83 ? -8.767 -7.471 16.961 1.00 72.50 83 ARG A O 1
ATOM 666 N N . ASN A 1 84 ? -9.983 -7.621 15.083 1.00 72.94 84 ASN A N 1
ATOM 667 C CA . ASN A 1 84 ? -9.023 -8.447 14.367 1.00 72.94 84 ASN A CA 1
ATOM 668 C C . ASN A 1 84 ? -8.180 -7.602 13.386 1.00 72.94 84 ASN A C 1
ATOM 670 O O . ASN A 1 84 ? -8.698 -7.175 12.348 1.00 72.94 84 ASN A O 1
ATOM 674 N N . PRO A 1 85 ? -6.869 -7.405 13.635 1.00 67.06 85 PRO A N 1
ATOM 675 C CA . PRO A 1 85 ? -6.020 -6.556 12.793 1.00 67.06 85 PRO A CA 1
ATOM 676 C C . PRO A 1 85 ? -5.922 -7.057 11.346 1.00 67.06 85 PRO A C 1
ATOM 678 O O . PRO A 1 85 ? -5.746 -6.263 10.423 1.00 67.06 85 PRO A O 1
ATOM 681 N N . TYR A 1 86 ? -6.100 -8.363 11.115 1.00 69.62 86 TYR A N 1
ATOM 682 C CA . TYR A 1 86 ? -6.098 -8.936 9.769 1.00 69.62 86 TYR A CA 1
ATOM 683 C C . TYR A 1 86 ? -7.307 -8.490 8.938 1.00 69.62 86 TYR A C 1
ATOM 685 O O . TYR A 1 86 ? -7.164 -8.259 7.735 1.00 69.62 86 TYR A O 1
ATOM 693 N N . ASN A 1 87 ? -8.472 -8.345 9.575 1.00 71.31 87 ASN A N 1
ATOM 694 C CA . ASN A 1 87 ? -9.702 -7.879 8.936 1.00 71.31 87 ASN A CA 1
ATOM 695 C C . ASN A 1 87 ? -9.649 -6.363 8.705 1.00 71.31 87 ASN A C 1
ATOM 697 O O . ASN A 1 87 ? -9.981 -5.890 7.621 1.00 71.31 87 ASN A O 1
ATOM 701 N N . ILE A 1 88 ? -9.133 -5.597 9.670 1.00 75.25 88 ILE A N 1
ATOM 702 C CA . ILE A 1 88 ? -8.926 -4.149 9.512 1.00 75.25 88 ILE A CA 1
ATOM 703 C C . ILE A 1 88 ? -8.004 -3.859 8.325 1.00 75.25 88 ILE A C 1
ATOM 705 O O . ILE A 1 88 ? -8.338 -3.052 7.459 1.00 75.25 88 ILE A O 1
ATOM 709 N N . PHE A 1 89 ? -6.872 -4.564 8.240 1.00 73.88 89 PHE A N 1
ATOM 710 C CA . PHE A 1 89 ? -5.939 -4.411 7.128 1.00 73.88 89 PHE A CA 1
ATOM 711 C C . PHE A 1 89 ? -6.585 -4.783 5.785 1.00 73.88 89 PHE A C 1
ATOM 713 O O . PHE A 1 89 ? -6.277 -4.181 4.763 1.00 73.88 89 PHE A O 1
ATOM 720 N N . ASP A 1 90 ? -7.473 -5.781 5.742 1.00 74.56 90 ASP A N 1
ATOM 721 C CA . ASP A 1 90 ? -8.276 -6.108 4.548 1.00 74.56 90 ASP A CA 1
ATOM 722 C C . ASP A 1 90 ? -9.207 -4.965 4.144 1.00 74.56 90 ASP A C 1
ATOM 724 O O . ASP A 1 90 ? -9.197 -4.529 2.993 1.00 74.56 90 ASP A O 1
ATOM 728 N N . GLY A 1 91 ? -9.920 -4.405 5.121 1.00 74.75 91 GLY A N 1
ATOM 729 C CA . GLY A 1 91 ? -10.863 -3.316 4.895 1.00 74.75 91 GLY A CA 1
ATOM 730 C C . GLY A 1 91 ? -10.192 -2.049 4.367 1.00 74.75 91 GLY A C 1
ATOM 731 O O . GLY A 1 91 ? -10.666 -1.465 3.396 1.00 74.75 91 GLY A O 1
ATOM 732 N N . ILE A 1 92 ? -9.046 -1.664 4.936 1.00 81.00 92 ILE A N 1
ATOM 733 C CA . ILE A 1 92 ? -8.266 -0.501 4.481 1.00 81.00 92 ILE A CA 1
ATOM 734 C C . ILE A 1 92 ? -7.855 -0.664 3.013 1.00 81.00 92 ILE A C 1
ATOM 736 O O . ILE A 1 92 ? -7.999 0.257 2.212 1.00 81.00 92 ILE A O 1
ATOM 740 N N . ILE A 1 93 ? -7.371 -1.849 2.638 1.00 78.44 93 ILE A N 1
ATOM 741 C CA . ILE A 1 93 ? -6.915 -2.124 1.274 1.00 78.44 93 ILE A CA 1
ATOM 742 C C . ILE A 1 93 ? -8.078 -2.064 0.271 1.00 78.44 93 ILE A C 1
ATOM 744 O O . ILE A 1 93 ? -7.891 -1.541 -0.832 1.00 78.44 93 ILE A O 1
ATOM 748 N N . VAL A 1 94 ? -9.269 -2.551 0.63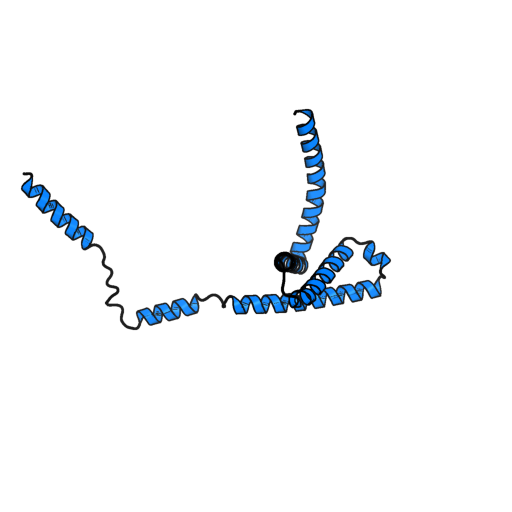4 1.00 78.56 94 VAL A N 1
ATOM 749 C CA . VAL A 1 94 ? -10.489 -2.424 -0.184 1.00 78.56 94 VAL A CA 1
ATOM 750 C C . VAL A 1 94 ? -10.883 -0.956 -0.356 1.00 78.56 94 VAL A C 1
ATOM 752 O O . VAL A 1 94 ? -11.031 -0.510 -1.493 1.00 78.56 94 VAL A O 1
ATOM 755 N N . ILE A 1 95 ? -10.960 -0.187 0.737 1.00 80.75 95 ILE A N 1
ATOM 756 C CA . ILE A 1 95 ? -11.334 1.238 0.711 1.00 80.75 95 ILE A CA 1
ATOM 757 C C . ILE A 1 95 ? -10.390 2.031 -0.197 1.00 80.75 95 ILE A C 1
ATOM 759 O O . ILE A 1 95 ? -10.851 2.758 -1.073 1.00 80.75 95 ILE A O 1
ATOM 763 N N . ILE A 1 96 ? -9.073 1.836 -0.068 1.00 80.44 96 ILE A N 1
ATOM 764 C CA . ILE A 1 96 ? -8.105 2.533 -0.924 1.00 80.44 96 ILE A CA 1
ATOM 765 C C . ILE A 1 96 ? -8.250 2.113 -2.399 1.00 80.44 96 ILE A C 1
ATOM 767 O O . ILE A 1 96 ? -8.054 2.942 -3.280 1.00 80.44 96 ILE A O 1
ATOM 771 N N . SER A 1 97 ? -8.633 0.860 -2.688 1.00 76.38 97 SER A N 1
ATOM 772 C CA . SER A 1 97 ? -8.933 0.430 -4.068 1.00 76.38 97 SER A CA 1
ATOM 773 C C . SER A 1 97 ? -10.080 1.214 -4.676 1.00 76.38 97 SER A C 1
ATOM 775 O O . SER A 1 97 ? -9.997 1.662 -5.811 1.00 76.38 97 SER A O 1
ATOM 777 N N . VAL A 1 98 ? -11.169 1.344 -3.922 1.00 77.00 98 VAL A N 1
ATOM 778 C CA . VAL A 1 98 ? -12.376 2.018 -4.395 1.00 77.00 98 VAL A CA 1
ATOM 779 C C . VAL A 1 98 ? -12.085 3.503 -4.592 1.00 77.00 98 VAL A C 1
ATOM 781 O O . VAL A 1 98 ? -12.418 4.053 -5.638 1.00 77.00 98 VAL A O 1
ATOM 784 N N . CYS A 1 99 ? -11.373 4.127 -3.648 1.00 79.06 99 CYS A N 1
ATOM 785 C CA . CYS A 1 99 ? -10.904 5.502 -3.800 1.00 79.06 99 CYS A CA 1
ATOM 786 C C . CYS A 1 99 ? -10.001 5.684 -5.026 1.00 79.06 99 CYS A C 1
ATOM 788 O O . CYS A 1 99 ? -10.066 6.725 -5.668 1.00 79.06 99 CYS A O 1
ATOM 790 N N . GLU A 1 100 ? -9.173 4.695 -5.370 1.00 77.38 100 GLU A N 1
ATOM 791 C CA . GLU A 1 100 ? -8.319 4.765 -6.554 1.00 77.38 100 GLU A CA 1
ATOM 792 C C . GLU A 1 100 ? -9.114 4.705 -7.861 1.00 77.38 100 GLU A C 1
ATOM 794 O O . GLU A 1 100 ? -8.849 5.496 -8.760 1.00 77.38 100 GLU A O 1
ATOM 799 N N . ILE A 1 101 ? -10.111 3.821 -7.951 1.00 75.50 101 ILE A N 1
ATOM 800 C CA . ILE A 1 101 ? -10.985 3.718 -9.130 1.00 75.50 101 ILE A CA 1
ATOM 801 C C . ILE A 1 101 ? -11.758 5.028 -9.341 1.00 75.50 101 ILE A C 1
ATOM 803 O O . ILE A 1 101 ? -11.852 5.514 -10.463 1.00 75.50 101 ILE A O 1
ATOM 807 N N . ILE A 1 102 ? -12.269 5.629 -8.262 1.00 75.00 102 ILE A N 1
ATOM 808 C CA . ILE A 1 102 ? -13.011 6.898 -8.324 1.00 75.00 102 ILE A CA 1
ATOM 809 C C . ILE A 1 102 ? -12.065 8.071 -8.639 1.00 75.00 102 ILE A C 1
ATOM 811 O O . ILE A 1 102 ? -12.383 8.923 -9.463 1.00 75.00 102 ILE A O 1
ATOM 815 N N . GLY A 1 103 ? -10.879 8.098 -8.024 1.00 74.31 103 GLY A N 1
ATOM 816 C CA . GLY A 1 103 ? -9.902 9.181 -8.159 1.00 74.31 103 GLY A CA 1
ATOM 817 C C . GLY A 1 103 ? -9.118 9.196 -9.476 1.00 74.31 103 GLY A C 1
ATOM 818 O O . GLY A 1 103 ? -8.441 10.181 -9.760 1.00 74.31 103 GLY A O 1
ATOM 819 N N . GLN A 1 104 ? -9.194 8.144 -10.299 1.00 67.38 104 GLN A N 1
ATOM 820 C CA . GLN A 1 104 ? -8.598 8.152 -11.641 1.00 67.38 104 GLN A CA 1
ATOM 821 C C . GLN A 1 104 ? -9.275 9.152 -12.594 1.00 67.38 104 GLN A C 1
ATOM 823 O O . GLN A 1 104 ? -8.621 9.622 -13.525 1.00 67.38 104 GLN A O 1
ATOM 828 N N . ALA A 1 105 ? -10.545 9.502 -12.362 1.00 64.12 105 ALA A N 1
ATOM 829 C CA . ALA A 1 105 ? -11.301 10.408 -13.228 1.00 64.12 105 ALA A CA 1
ATOM 830 C C . ALA A 1 105 ? -10.829 11.875 -13.147 1.00 64.12 105 ALA A C 1
ATOM 832 O O . ALA A 1 105 ? -10.937 12.601 -14.131 1.00 64.12 105 ALA A O 1
ATOM 833 N N . ASP A 1 106 ? -10.242 12.291 -12.019 1.00 65.44 106 ASP A N 1
ATOM 834 C CA . ASP A 1 106 ? -9.913 13.698 -11.736 1.00 65.44 106 ASP A CA 1
ATOM 835 C C . ASP A 1 106 ? -8.503 14.129 -12.182 1.00 65.44 106 ASP A C 1
ATOM 837 O O . ASP A 1 106 ? -8.028 15.203 -11.817 1.00 65.44 106 ASP A O 1
ATOM 841 N N . GLY A 1 107 ? -7.829 13.324 -13.012 1.00 64.62 107 GLY A N 1
ATOM 842 C CA . GLY A 1 107 ? -6.676 13.772 -13.796 1.00 64.62 107 GLY A CA 1
ATOM 843 C C . GLY A 1 107 ? -5.568 14.440 -12.977 1.00 64.62 107 GLY A C 1
ATOM 844 O O . GLY A 1 107 ? -5.232 15.598 -13.210 1.00 64.62 107 GLY A O 1
ATOM 845 N N . GLY A 1 108 ? -4.946 13.725 -12.038 1.00 63.62 108 GLY A N 1
ATOM 846 C CA . GLY A 1 108 ? -3.803 14.304 -11.347 1.00 63.62 108 GLY A CA 1
ATOM 847 C C . GLY A 1 108 ? -3.139 13.434 -10.291 1.00 63.62 108 GLY A C 1
ATOM 848 O O . GLY A 1 108 ? -3.782 12.787 -9.477 1.00 63.62 108 GLY A O 1
ATOM 849 N N . LEU A 1 109 ? -1.814 13.587 -10.242 1.00 58.88 109 LEU A N 1
ATOM 850 C CA . LEU A 1 109 ? -0.934 13.385 -9.089 1.00 58.88 109 LEU A CA 1
ATOM 851 C C . LEU A 1 109 ? -0.258 12.020 -8.930 1.00 58.88 109 LEU A C 1
ATOM 853 O O . LEU A 1 109 ? -0.810 10.940 -9.116 1.00 58.88 109 LEU A O 1
ATOM 857 N N . SER A 1 110 ? 0.998 12.120 -8.487 1.00 69.06 110 SER A N 1
ATOM 858 C CA . SER A 1 110 ? 1.919 11.029 -8.153 1.00 69.06 110 SER A CA 1
ATOM 859 C C . SER A 1 110 ? 1.319 9.968 -7.221 1.00 69.06 110 SER A C 1
ATOM 861 O O . SER A 1 110 ? 1.770 8.827 -7.215 1.00 69.06 110 SER A O 1
ATOM 863 N N . VAL A 1 111 ? 0.263 10.315 -6.482 1.00 72.94 111 VAL A N 1
ATOM 864 C CA . VAL A 1 111 ? -0.486 9.393 -5.624 1.00 72.94 111 VAL A CA 1
ATOM 865 C C . VAL A 1 111 ? -1.099 8.244 -6.436 1.00 72.94 111 VAL A C 1
ATOM 867 O O . VAL A 1 111 ? -1.009 7.097 -6.006 1.00 72.94 111 VAL A O 1
ATOM 870 N N . LEU A 1 112 ? -1.582 8.500 -7.660 1.00 69.44 112 LEU A N 1
ATOM 871 C CA . LEU A 1 112 ? -2.040 7.457 -8.589 1.00 69.44 112 LEU A CA 1
ATOM 872 C C . LEU A 1 112 ? -0.926 6.452 -8.927 1.00 69.44 112 LEU A C 1
ATOM 874 O O . LEU A 1 112 ? -1.202 5.274 -9.142 1.00 69.44 112 LEU A O 1
ATOM 878 N N . ARG A 1 113 ? 0.350 6.873 -8.924 1.00 74.19 113 ARG A N 1
ATOM 879 C CA . ARG A 1 113 ? 1.489 5.953 -9.105 1.00 74.19 113 ARG A CA 1
ATOM 880 C C . ARG A 1 113 ? 1.708 5.088 -7.868 1.00 74.19 113 ARG A C 1
ATOM 882 O O . ARG A 1 113 ? 1.894 3.884 -8.002 1.00 74.19 113 ARG A O 1
ATOM 889 N N . THR A 1 114 ? 1.633 5.666 -6.673 1.00 79.06 114 THR A N 1
ATOM 890 C CA . THR A 1 114 ? 1.747 4.912 -5.414 1.00 79.06 114 THR A CA 1
ATOM 891 C C . THR A 1 114 ? 0.588 3.931 -5.238 1.00 79.06 114 THR A C 1
ATOM 893 O O . THR A 1 114 ? 0.800 2.803 -4.797 1.00 79.06 114 THR A O 1
ATOM 896 N N . PHE A 1 115 ? -0.630 4.288 -5.648 1.00 75.25 115 PHE A N 1
ATOM 897 C CA . PHE A 1 115 ? -1.767 3.374 -5.575 1.00 75.25 115 PHE A CA 1
ATOM 898 C C . PHE A 1 115 ? -1.625 2.153 -6.496 1.00 75.25 115 PHE A C 1
ATOM 900 O O . PHE A 1 115 ? -2.087 1.067 -6.147 1.00 75.25 115 PHE A O 1
ATOM 907 N N . ARG A 1 116 ? -0.891 2.265 -7.613 1.00 75.31 116 ARG A N 1
ATOM 908 C CA . ARG A 1 116 ? -0.522 1.093 -8.427 1.00 75.31 116 ARG A CA 1
ATOM 909 C C . ARG A 1 116 ? 0.325 0.085 -7.638 1.00 75.31 116 ARG A C 1
ATOM 911 O O . ARG A 1 116 ? 0.147 -1.113 -7.830 1.00 75.31 116 ARG A O 1
ATOM 918 N N . LEU A 1 117 ? 1.168 0.526 -6.696 1.00 81.88 117 LEU A N 1
ATOM 919 C CA . LEU A 1 117 ? 1.911 -0.381 -5.803 1.00 81.88 117 LEU A CA 1
ATOM 920 C C . LEU A 1 117 ? 0.982 -1.126 -4.832 1.00 81.88 117 LEU A C 1
ATOM 922 O O . LEU A 1 117 ? 1.222 -2.289 -4.512 1.00 81.88 117 LEU A O 1
ATOM 926 N N . LEU A 1 118 ? -0.128 -0.508 -4.413 1.00 78.19 118 LEU A N 1
ATOM 927 C CA . LEU A 1 118 ? -1.125 -1.181 -3.572 1.00 78.19 118 LEU A CA 1
ATOM 928 C C . LEU A 1 118 ? -1.821 -2.336 -4.299 1.00 78.19 118 LEU A C 1
ATOM 930 O O . LEU A 1 118 ? -2.245 -3.288 -3.646 1.00 78.19 118 LEU A O 1
ATOM 934 N N . ARG A 1 119 ? -1.922 -2.294 -5.632 1.00 76.62 119 ARG A N 1
ATOM 935 C CA . ARG A 1 119 ? -2.437 -3.420 -6.433 1.00 76.62 119 ARG A CA 1
ATOM 936 C C . ARG A 1 119 ? -1.508 -4.628 -6.368 1.00 76.62 119 ARG A C 1
ATOM 938 O O . ARG A 1 119 ? -1.979 -5.744 -6.183 1.00 76.62 119 ARG A O 1
ATOM 945 N N . VAL A 1 120 ? -0.192 -4.406 -6.407 1.00 81.25 120 VAL A N 1
ATOM 946 C CA . VAL A 1 120 ? 0.800 -5.475 -6.189 1.00 81.25 120 VAL A CA 1
ATOM 947 C C . VAL A 1 120 ? 0.615 -6.083 -4.798 1.00 81.25 120 VAL A C 1
ATOM 949 O O . VAL A 1 120 ? 0.555 -7.300 -4.652 1.00 81.25 120 VAL A O 1
ATOM 952 N N . ILE A 1 121 ? 0.412 -5.246 -3.778 1.00 81.00 121 ILE A N 1
ATOM 953 C CA . ILE A 1 121 ? 0.121 -5.707 -2.413 1.00 81.00 121 ILE A CA 1
ATOM 954 C C . ILE A 1 121 ? -1.199 -6.500 -2.356 1.00 81.00 121 ILE A C 1
ATOM 956 O O . ILE A 1 121 ? -1.257 -7.524 -1.675 1.00 81.00 121 ILE A O 1
ATOM 960 N N . LYS A 1 122 ? -2.249 -6.098 -3.090 1.00 73.81 122 LYS A N 1
ATOM 961 C CA . LYS A 1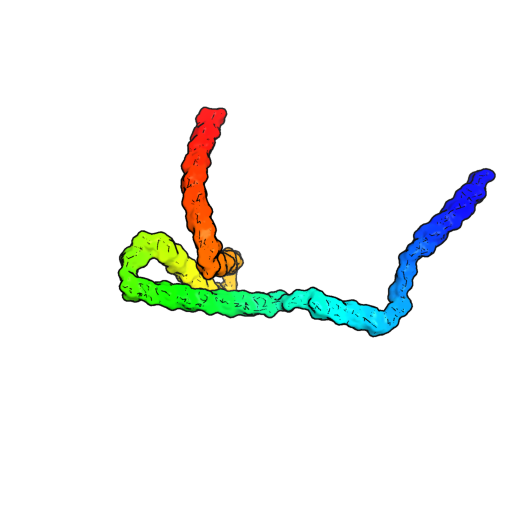 122 ? -3.493 -6.884 -3.217 1.00 73.81 122 LYS A CA 1
ATOM 962 C C . LYS A 1 122 ? -3.250 -8.261 -3.828 1.00 73.81 122 LYS A C 1
ATOM 964 O O . LYS A 1 122 ? -3.738 -9.250 -3.287 1.00 73.81 122 LYS A O 1
ATOM 969 N N . LEU A 1 123 ? -2.475 -8.338 -4.909 1.00 77.06 123 LEU A N 1
ATOM 970 C CA . LEU A 1 123 ? -2.155 -9.602 -5.574 1.00 77.06 123 LEU A CA 1
ATOM 971 C C . LEU A 1 123 ? -1.398 -10.554 -4.634 1.00 77.06 123 LEU A C 1
ATOM 973 O O . LEU A 1 123 ? -1.717 -11.737 -4.537 1.00 77.06 123 LEU A O 1
ATOM 977 N N . VAL A 1 124 ? -0.461 -10.014 -3.854 1.00 78.12 124 VAL A N 1
ATOM 978 C CA . VAL A 1 124 ? 0.271 -10.762 -2.823 1.00 78.12 124 VAL A CA 1
ATOM 979 C C . VAL A 1 124 ? -0.670 -11.312 -1.742 1.00 78.12 124 VAL A C 1
ATOM 981 O O . VAL A 1 124 ? -0.445 -12.403 -1.224 1.00 78.12 124 VAL A O 1
ATOM 984 N N . ARG A 1 125 ? -1.758 -10.607 -1.413 1.00 71.94 125 ARG A N 1
ATOM 985 C CA . ARG A 1 125 ? -2.768 -11.094 -0.458 1.00 71.94 125 ARG A CA 1
ATOM 986 C C . ARG A 1 125 ? -3.682 -12.174 -1.023 1.00 71.94 125 ARG A C 1
ATOM 988 O O . ARG A 1 125 ? -4.124 -13.021 -0.247 1.00 71.94 125 ARG A O 1
ATOM 995 N N . PHE A 1 126 ? -3.954 -12.148 -2.328 1.00 69.94 126 PHE A N 1
ATOM 996 C CA . PHE A 1 126 ? -4.720 -13.195 -3.008 1.00 69.94 126 PHE A CA 1
ATOM 997 C C . PHE A 1 126 ? -4.005 -14.546 -2.932 1.00 69.94 126 PHE A C 1
ATOM 999 O O . PHE A 1 126 ? -4.649 -15.581 -2.798 1.00 69.94 126 PHE A O 1
ATOM 1006 N N . MET A 1 127 ? -2.670 -14.542 -2.940 1.00 79.94 127 MET A N 1
ATOM 1007 C CA . MET A 1 127 ? -1.876 -15.752 -2.759 1.00 79.94 127 MET A CA 1
ATOM 1008 C C . MET A 1 127 ? -1.747 -16.095 -1.262 1.00 79.94 127 MET A C 1
ATOM 1010 O O . MET A 1 127 ? -0.952 -15.470 -0.551 1.00 79.94 127 MET A O 1
ATOM 1014 N N . PRO A 1 128 ? -2.449 -17.127 -0.747 1.00 75.44 128 PRO A N 1
ATOM 1015 C CA . PRO A 1 128 ? -2.410 -17.470 0.679 1.00 75.44 128 PRO A CA 1
ATOM 1016 C C . PRO A 1 128 ? -0.997 -17.833 1.162 1.00 75.44 128 PRO A C 1
ATOM 1018 O O . PRO A 1 128 ? -0.651 -17.579 2.319 1.00 75.44 128 PRO A O 1
ATOM 1021 N N . ALA A 1 129 ? -0.158 -18.364 0.265 1.00 84.19 129 ALA A N 1
ATOM 1022 C CA . ALA A 1 129 ? 1.249 -18.648 0.524 1.00 84.19 129 ALA A CA 1
ATOM 1023 C C . ALA A 1 129 ? 2.049 -17.376 0.859 1.00 84.19 129 ALA A C 1
ATOM 1025 O O . ALA A 1 129 ? 2.731 -17.331 1.884 1.00 84.19 129 ALA A O 1
ATOM 1026 N N . LEU A 1 130 ? 1.914 -16.321 0.049 1.00 82.19 130 LEU A N 1
ATOM 1027 C CA . LEU A 1 130 ? 2.631 -15.063 0.263 1.00 82.19 130 LEU A CA 1
ATOM 1028 C C . LEU A 1 130 ? 2.075 -14.294 1.466 1.00 82.19 130 LEU A C 1
AT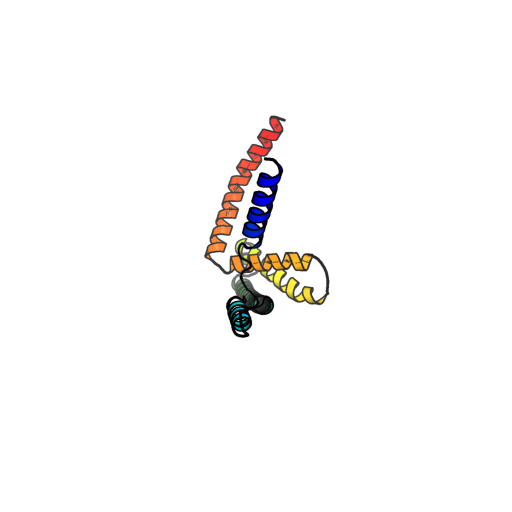OM 1030 O O . LEU A 1 130 ? 2.836 -13.734 2.253 1.00 82.19 130 LEU A O 1
ATOM 1034 N N . ARG A 1 131 ? 0.754 -14.339 1.685 1.00 79.00 131 ARG A N 1
ATOM 1035 C CA . ARG A 1 131 ? 0.134 -13.786 2.897 1.00 79.00 131 ARG A CA 1
ATOM 1036 C C . ARG A 1 131 ? 0.755 -14.377 4.162 1.00 79.00 131 ARG A C 1
ATOM 1038 O O . ARG A 1 131 ? 1.095 -13.629 5.076 1.00 79.00 131 ARG A O 1
ATOM 1045 N N . ARG A 1 132 ? 0.917 -15.704 4.234 1.00 81.69 132 ARG A N 1
ATOM 1046 C CA . ARG A 1 132 ? 1.541 -16.360 5.396 1.00 81.69 132 ARG A CA 1
ATOM 1047 C C . ARG A 1 132 ? 2.977 -15.874 5.599 1.00 81.69 132 ARG A C 1
ATOM 1049 O O . ARG A 1 132 ? 3.354 -15.592 6.733 1.00 81.69 132 ARG A O 1
ATOM 1056 N N . GLN A 1 133 ? 3.745 -15.737 4.521 1.00 88.94 133 GLN A N 1
ATOM 1057 C CA . GLN A 1 133 ? 5.118 -15.234 4.581 1.00 88.94 133 GLN A CA 1
ATOM 1058 C C . GLN A 1 133 ? 5.186 -13.799 5.112 1.00 88.94 133 GLN A C 1
ATOM 1060 O O . GLN A 1 133 ? 5.979 -13.535 6.009 1.00 88.94 133 GLN A O 1
ATOM 1065 N N . LEU A 1 134 ? 4.315 -12.897 4.646 1.00 83.81 134 LEU A N 1
ATOM 1066 C CA . LEU A 1 134 ? 4.257 -11.518 5.145 1.00 83.81 134 LEU A CA 1
ATOM 1067 C C . LEU A 1 134 ? 3.961 -11.450 6.647 1.00 83.81 134 LEU A C 1
ATOM 1069 O O . LEU A 1 134 ? 4.563 -10.653 7.359 1.00 83.81 134 LEU A O 1
ATOM 1073 N N . VAL A 1 135 ? 3.063 -12.298 7.154 1.00 82.88 135 VAL A N 1
ATOM 1074 C CA . VAL A 1 135 ? 2.750 -12.336 8.593 1.00 82.88 135 VAL A CA 1
ATOM 1075 C C . VAL A 1 135 ? 3.948 -12.805 9.414 1.00 82.88 135 VAL A C 1
ATOM 1077 O O . VAL A 1 135 ? 4.228 -12.248 10.474 1.00 82.88 135 VAL A O 1
ATOM 1080 N N . VAL A 1 136 ? 4.666 -13.821 8.933 1.00 88.44 136 VAL A N 1
ATOM 1081 C CA . VAL A 1 136 ? 5.890 -14.298 9.588 1.00 88.44 136 VAL A CA 1
ATOM 1082 C C . VAL A 1 136 ? 6.969 -13.219 9.540 1.00 88.44 136 VAL A C 1
ATOM 1084 O O . VAL A 1 136 ? 7.586 -12.947 10.566 1.00 88.44 136 VAL A O 1
ATOM 1087 N N . LEU A 1 137 ? 7.143 -12.550 8.398 1.00 89.31 137 LEU A N 1
ATOM 1088 C CA . LEU A 1 137 ? 8.081 -11.441 8.244 1.00 89.31 137 LEU A CA 1
ATOM 1089 C C . LEU A 1 137 ? 7.792 -10.330 9.256 1.00 89.31 137 LEU A C 1
ATOM 1091 O O . LEU A 1 137 ? 8.697 -9.944 9.984 1.00 89.31 137 LEU A O 1
ATOM 1095 N N . MET A 1 138 ? 6.537 -9.889 9.376 1.00 86.38 138 MET A N 1
ATOM 1096 C CA . MET A 1 138 ? 6.142 -8.857 10.342 1.00 86.38 138 MET A CA 1
ATOM 1097 C C . MET A 1 138 ? 6.427 -9.273 11.791 1.00 86.38 138 MET A C 1
ATOM 1099 O O . MET A 1 138 ? 6.981 -8.490 12.556 1.00 86.38 138 MET A O 1
ATOM 1103 N N . LYS A 1 139 ? 6.129 -10.524 12.165 1.00 85.25 139 LYS A N 1
ATOM 1104 C CA . LYS A 1 139 ? 6.481 -11.051 13.498 1.00 85.25 139 LYS A CA 1
ATOM 1105 C C . LYS A 1 139 ? 7.989 -11.085 13.736 1.00 85.25 139 LYS A C 1
ATOM 1107 O O . LYS A 1 139 ? 8.453 -10.845 14.843 1.00 85.25 139 LYS A O 1
ATOM 1112 N N . THR A 1 140 ? 8.753 -11.397 12.697 1.00 92.19 140 THR A N 1
ATOM 1113 C CA . THR A 1 140 ? 10.215 -11.430 12.779 1.00 92.19 140 THR A CA 1
ATOM 1114 C C . THR A 1 140 ? 10.772 -10.014 12.899 1.00 92.19 140 THR A C 1
ATOM 1116 O O . THR A 1 140 ? 11.674 -9.791 13.698 1.00 92.19 140 THR A O 1
ATOM 1119 N N . MET A 1 141 ? 10.203 -9.048 12.169 1.00 91.56 141 MET A N 1
ATOM 1120 C CA . MET A 1 141 ? 10.562 -7.633 12.259 1.00 91.56 141 MET A CA 1
ATOM 1121 C C . MET A 1 141 ? 10.333 -7.060 13.656 1.00 91.56 141 MET A C 1
ATOM 1123 O O . MET A 1 141 ? 11.159 -6.277 14.096 1.00 91.56 141 MET A O 1
ATOM 1127 N N . ASP A 1 142 ? 9.275 -7.462 14.361 1.00 90.94 142 ASP A N 1
ATOM 1128 C CA . ASP A 1 142 ? 9.009 -7.010 15.736 1.00 90.94 142 ASP A CA 1
ATOM 1129 C C . ASP A 1 142 ? 10.111 -7.472 16.712 1.00 90.94 142 ASP A C 1
ATOM 1131 O O . ASP A 1 142 ? 10.693 -6.688 17.468 1.00 90.94 142 ASP A O 1
ATOM 1135 N N . ASN A 1 143 ? 10.516 -8.741 16.595 1.00 91.50 143 ASN A N 1
ATOM 1136 C CA . ASN A 1 143 ? 11.652 -9.276 17.347 1.00 91.50 143 ASN A CA 1
ATOM 1137 C C . ASN A 1 143 ? 12.957 -8.556 16.973 1.00 91.50 143 ASN A C 1
ATOM 1139 O O . ASN A 1 143 ? 13.700 -8.121 17.851 1.00 91.50 143 ASN A O 1
ATOM 1143 N N . VAL A 1 144 ? 13.226 -8.390 15.674 1.00 94.69 144 VAL A N 1
ATOM 1144 C CA . VAL A 1 144 ? 14.411 -7.680 15.164 1.00 94.69 144 VAL A CA 1
ATOM 1145 C C . VAL A 1 144 ? 14.424 -6.222 15.622 1.00 94.69 144 VAL A C 1
ATOM 1147 O O . VAL A 1 144 ? 15.483 -5.728 15.993 1.00 94.69 144 VAL A O 1
ATOM 1150 N N . ALA A 1 145 ? 13.276 -5.544 15.676 1.00 94.19 145 ALA A N 1
ATOM 1151 C CA . ALA A 1 145 ? 13.163 -4.166 16.139 1.00 94.19 145 ALA A CA 1
ATOM 1152 C C . ALA A 1 145 ? 13.612 -4.023 17.596 1.00 94.19 145 ALA A C 1
ATOM 1154 O O . ALA A 1 145 ? 14.301 -3.060 17.921 1.00 94.19 145 ALA A O 1
ATOM 1155 N N . THR A 1 146 ? 13.312 -5.005 18.449 1.00 92.75 146 THR A N 1
ATOM 1156 C CA . THR A 1 146 ? 13.806 -5.037 19.834 1.00 92.75 146 THR A CA 1
ATOM 1157 C C . THR A 1 146 ? 15.336 -5.095 19.878 1.00 92.75 146 THR A C 1
ATOM 1159 O O . THR A 1 146 ? 15.967 -4.305 20.583 1.00 92.75 146 THR A O 1
ATOM 1162 N N . PHE A 1 147 ? 15.960 -5.958 19.070 1.00 94.94 147 PHE A N 1
ATOM 1163 C CA . PHE A 1 147 ? 17.423 -6.003 18.946 1.00 94.94 147 PHE A CA 1
ATOM 1164 C C . PHE A 1 147 ? 17.997 -4.707 18.359 1.00 94.94 147 PHE A C 1
ATOM 1166 O O . PHE A 1 147 ? 18.995 -4.196 18.862 1.00 94.94 147 PHE A O 1
ATOM 1173 N N . CYS A 1 148 ? 17.360 -4.140 17.330 1.00 95.06 148 CYS A N 1
ATOM 1174 C CA . CYS A 1 148 ? 17.758 -2.868 16.731 1.00 95.06 148 CYS A CA 1
ATOM 1175 C C . CYS A 1 148 ? 17.652 -1.702 17.719 1.00 95.06 148 CYS A C 1
ATOM 1177 O O . CYS A 1 148 ? 18.520 -0.836 17.709 1.00 95.06 148 CYS A O 1
ATOM 1179 N N . MET A 1 149 ? 16.639 -1.678 18.585 1.00 95.38 149 MET A N 1
ATOM 1180 C CA . MET A 1 149 ? 16.495 -0.669 19.639 1.00 95.38 149 MET A CA 1
ATOM 1181 C C . MET A 1 149 ? 17.624 -0.767 20.667 1.00 95.38 149 MET A C 1
ATOM 1183 O O . MET A 1 149 ? 18.215 0.249 21.025 1.00 95.38 149 MET A O 1
ATOM 1187 N N . LEU A 1 150 ? 17.983 -1.982 21.094 1.00 94.69 150 LEU A N 1
ATOM 1188 C CA . LEU A 1 150 ? 19.139 -2.195 21.972 1.00 94.69 1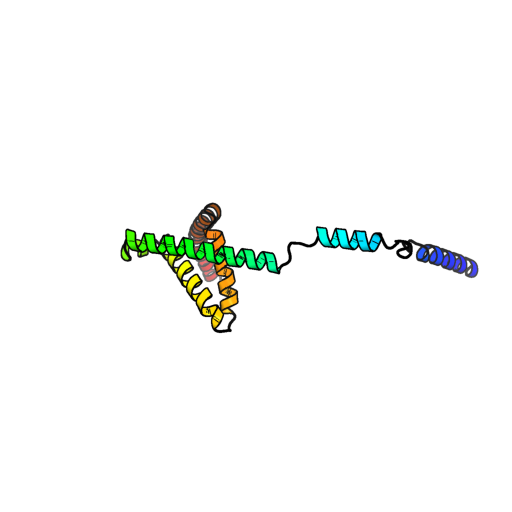50 LEU A CA 1
ATOM 1189 C C . LEU A 1 150 ? 20.452 -1.783 21.294 1.00 94.69 150 LEU A C 1
ATOM 1191 O O . LEU A 1 150 ? 21.296 -1.148 21.923 1.00 94.69 150 LEU A O 1
ATOM 1195 N N . LEU A 1 151 ? 20.612 -2.096 20.006 1.00 95.19 151 LEU A N 1
ATOM 1196 C CA . LEU A 1 151 ? 21.774 -1.689 19.215 1.00 95.19 151 LEU A CA 1
ATOM 1197 C C . LEU A 1 151 ? 21.864 -0.161 19.087 1.00 95.19 151 LEU A C 1
ATOM 1199 O O . LEU A 1 151 ? 22.936 0.405 19.280 1.00 95.19 151 LEU A O 1
ATOM 1203 N N . MET A 1 152 ? 20.744 0.510 18.802 1.00 95.62 152 MET A N 1
ATOM 1204 C CA . MET A 1 152 ? 20.645 1.973 18.765 1.00 95.62 152 MET A CA 1
ATOM 1205 C C . MET A 1 152 ? 21.046 2.590 20.111 1.00 95.62 152 MET A C 1
ATOM 1207 O O . MET A 1 152 ? 21.821 3.544 20.135 1.00 95.62 152 MET A O 1
ATOM 1211 N N . LEU A 1 153 ? 20.577 2.021 21.228 1.00 95.06 153 LEU A N 1
ATOM 1212 C CA . LEU A 1 153 ? 20.935 2.466 22.578 1.00 95.06 153 LEU A CA 1
ATOM 1213 C C . LEU A 1 153 ? 22.432 2.287 22.865 1.00 95.06 153 LEU A C 1
ATOM 1215 O O . LEU A 1 153 ? 23.070 3.186 23.406 1.00 95.06 153 LEU A O 1
ATOM 1219 N N . PHE A 1 154 ? 23.003 1.144 22.483 1.00 94.88 154 PHE A N 1
ATOM 1220 C CA . PHE A 1 154 ? 24.432 0.880 22.629 1.00 94.88 154 PHE A CA 1
ATOM 1221 C C . PHE A 1 154 ? 25.264 1.896 21.836 1.00 94.88 154 PHE A C 1
ATOM 1223 O O . PHE A 1 154 ? 26.167 2.518 22.388 1.00 94.88 154 PHE A O 1
ATOM 1230 N N . ILE A 1 155 ? 24.924 2.131 20.565 1.00 94.75 155 ILE A N 1
ATOM 1231 C CA . ILE A 1 155 ? 25.600 3.134 19.729 1.00 94.75 155 ILE A CA 1
ATOM 1232 C C . ILE A 1 155 ? 25.495 4.535 20.346 1.00 94.75 155 ILE A C 1
ATOM 1234 O O . ILE A 1 155 ? 26.461 5.288 20.272 1.00 94.75 155 ILE A O 1
ATOM 1238 N N . PHE A 1 156 ? 24.360 4.879 20.960 1.00 94.50 156 PHE A N 1
ATOM 1239 C CA . PHE A 1 156 ? 24.165 6.163 21.636 1.00 94.50 156 PHE A CA 1
ATOM 1240 C C . PHE A 1 156 ? 25.041 6.327 22.886 1.00 94.50 156 PHE A C 1
ATOM 1242 O O . PHE A 1 156 ? 25.521 7.423 23.132 1.00 94.50 156 PHE A O 1
ATOM 1249 N N . ILE A 1 157 ? 25.266 5.262 23.663 1.00 93.88 157 ILE A N 1
ATOM 1250 C CA . ILE A 1 157 ? 26.104 5.302 24.878 1.00 93.88 157 ILE A CA 1
ATOM 1251 C C . ILE A 1 157 ? 27.605 5.390 24.560 1.00 93.88 157 ILE A C 1
ATOM 1253 O O . ILE A 1 157 ? 28.349 6.015 25.310 1.00 93.88 157 ILE A O 1
ATOM 1257 N N . PHE A 1 158 ? 28.064 4.725 23.496 1.00 89.38 158 PHE A N 1
ATOM 1258 C CA . PHE A 1 158 ? 29.484 4.674 23.108 1.00 89.38 158 PHE A CA 1
ATOM 1259 C C . PHE A 1 158 ? 29.907 5.788 22.135 1.00 89.38 158 PHE A C 1
ATOM 1261 O O . PHE A 1 158 ? 31.070 5.832 21.723 1.00 89.38 158 PHE A O 1
ATOM 1268 N N . ARG A 1 159 ? 28.974 6.657 21.743 1.00 68.62 159 ARG A N 1
ATOM 1269 C CA . ARG A 1 159 ? 29.234 7.923 21.051 1.00 68.62 159 ARG A CA 1
ATOM 1270 C C . ARG A 1 159 ? 29.320 9.056 22.056 1.00 68.62 159 ARG A C 1
ATOM 1272 O O . ARG A 1 159 ? 30.170 9.937 21.811 1.00 68.62 159 ARG A O 1
#

InterPro domains:
  IPR005821 Ion transport domain [PF00520] (47-158)
  IPR027359 Voltage-dependent channel domain superfamily [G3DSA:1.20.120.350] (34-133)
  IPR043203 Voltage-gated cation channel calcium and sodium [PTHR10037] (47-158)

=== Feature glossary ===
Key to the feature types in this record:

pLDDT. pLDDT is the predicted lDDT-Cα score: AlphaFold's confidence that the local environment of each residue (all inter-atomic distances within 15 Å) is correctly placed. It is a per-residue number between 0 and 100, with higher meaning more reliable.

Radius of gyration, Cα contacts, bounding box. The geometric summary reports three shape descriptors. Rg (radius of gyration) measures how spread out the Cα atoms are about their centre of mass; compact globular proteins have small Rg, elongated or unfolded ones large. Cα contacts (<8 Å, |i−j|>4) count long-range residue pairs in spatial proximity — high for tightly packed folds, near zero for rods or random coil. The bounding-box extents give the protein's footprint along x, y, z in Å.

Backbone torsions (φ/ψ). Backbone dihedral angles. Every residue except chain termini has a φ (preceding-C → N → Cα → C) and a ψ (N → Cα → C → next-N). They are reported in degrees following the IUPAC sign convention. Secondary structure is essentially a statement about which (φ, ψ) basin each residue occupies.

Contact-map, Ramachandran, and PAE plots. Plot images: a contact map (which residues are close in 3D, as an N×N binary image), a Ramachandran scatter (backbone torsion angles, revealing secondary-structure composition at a glance), and — for AlphaFold structures — a PAE heatmap (pairwise prediction confidence).

Predicted aligned error. Predicted Aligned Error (PAE) is an AlphaFold confidence matrix: entry (i, j) is the expected error in the position of residue j, in ångströms, when the prediction is superimposed on the true structure at residue i. Low PAE within a block of residues means that block is internally rigid and well-predicted; high PAE between two blocks means their relative placement is uncertain even if each block individually is confident.

Secondary structure (3-state, P-SEA). Three-state secondary structure (P-SEA) collapses the eight DSSP classes into helix (a), strand (b), and coil (c). P-SEA assigns these from Cα geometry alone — distances and angles — without requiring backbone oxygens, so it works on any Cα trace.

Solvent-accessible surface area. Solvent-accessible surface area (SASA) is the area in Å² traced out by the centre of a 1.4 Å probe sphere (a water molecule) rolled over the protein's van der Waals surface (Shrake–Rupley / Lee–Richards construction). Buried residues have near-zero SASA; fully exposed residues can exceed 200 Å². The total SASA scales roughly with the number of surface residues.

Foldseek 3Di. The Foldseek 3Di string encodes local tertiary geometry as a 20-letter alphabet — one character per residue — derived from the relative positions of nearby Cα atoms. Unlike the amino-acid sequence, 3Di is a direct function of the 3D structure, so two proteins with the same fold have similar 3Di strings even at low sequence identity.

B-factor. For experimental (PDB) structures, the B-factor (temperature factor) quantifies the positional spread of each atom in the crystal — a combination of thermal vibration and static disorder — in units of Å². High B-factors mark flexible loops or poorly resolved regions; low B-factors mark the rigid, well-ordered core.

mmCIF coordinates. The mmCIF block holds the 3D Cartesian coordinates of each backbone atom (N, Cα, C, O) in ångströms. mmCIF is the PDB's canonical archive format — a tagged-loop text representation of the atomic model.

InterPro / GO / CATH / organism. Functional annotations link the protein to curated databases. InterPro entries identify conserved domains and families by matching the sequence against member-database signatures (Pfam, PROSITE, CDD, …). Gene Ontology (GO) terms describe molecular function, biological process, and cellular component in a controlled vocabulary. CATH places the structure in a hierarchical fold classification (Class/Architecture/Topology/Homologous-superfamily). The organism is the source species.

Rendered structure images. Structure images are PyMOL renders from six orthogonal camera directions. Cartoon representation draws helices as coils and strands as arrows; sticks shows the backbone as bonds; surface shows the solvent-excluded envelope. Rainbow coloring maps sequence position to hue (blue→red, N→C); chain coloring assigns a distinct color per polypeptide.

Sequence. This is the polypeptide sequence — one letter per residue, N-terminus first. Length ranges from a few dozen residues for small domains to over a thousand for large multi-domain proteins.

Secondary structure (8-state, DSSP). The SS8 string is DSSP's per-residue secondary-structure call. α-helix (H) means an i→i+4 H-bond ladder; β-strand (E) means the residue participates in a β-sheet; 3₁₀ (G) and π (I) are tighter and wider helices; T/S are turns/bends; '-' is loop.

Nearest PDB structures. Structural nearest neighbors (via Foldseek easy-search vs the PDB). Reported per hit: target PDB id, E-value, and alignment TM-score. A TM-score above ~0.5 is the conventional threshold for 'same fold'.